Protein AF-A0A968WWP3-F1 (afdb_monomer_lite)

Radius of gyration: 15.09 Å; chains: 1; bounding box: 33×21×34 Å

Secondary structure (DSSP, 8-state):
----------EESTTSSS-EE-HHHHHHHHHHHHHHHHH--TT--------

Structure (mmCIF, N/CA/C/O b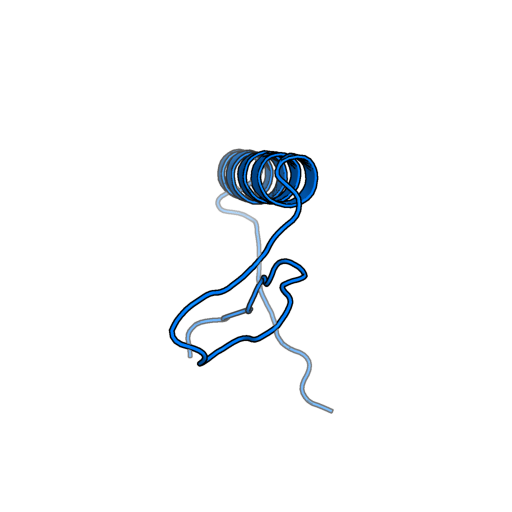ackbone):
data_AF-A0A968WWP3-F1
#
_entry.id   AF-A0A968WWP3-F1
#
loop_
_atom_site.group_PDB
_atom_site.id
_atom_site.type_symbol
_atom_site.label_atom_id
_atom_site.label_alt_id
_atom_site.label_comp_id
_atom_site.label_asym_id
_atom_site.label_entity_id
_atom_site.label_seq_id
_atom_site.pdbx_PDB_ins_code
_atom_site.Cartn_x
_atom_site.Cartn_y
_atom_site.Cartn_z
_atom_site.occupancy
_atom_site.B_iso_or_equiv
_atom_site.auth_seq_id
_atom_site.auth_comp_id
_atom_site.auth_asym_id
_atom_site.auth_atom_id
_atom_site.pdbx_PDB_model_num
ATOM 1 N N . GLY A 1 1 ? 1.245 4.372 23.739 1.00 82.50 1 GLY A N 1
ATOM 2 C CA . GLY A 1 1 ? 1.907 4.130 22.443 1.00 82.50 1 GLY A CA 1
ATOM 3 C C . GLY A 1 1 ? 0.848 4.115 21.368 1.00 82.50 1 GLY A C 1
ATOM 4 O O . GLY A 1 1 ? -0.283 3.779 21.690 1.00 82.50 1 GLY A O 1
ATOM 5 N N . VAL A 1 2 ? 1.184 4.511 20.143 1.00 87.19 2 VAL A N 1
ATOM 6 C CA . VAL A 1 2 ? 0.260 4.427 19.001 1.00 87.19 2 VAL A CA 1
ATOM 7 C C . VAL A 1 2 ? 0.567 3.127 18.254 1.00 87.19 2 VAL A C 1
ATOM 9 O O . VAL A 1 2 ? 1.738 2.913 17.933 1.00 87.19 2 VAL A O 1
ATOM 12 N N . PRO A 1 3 ? -0.417 2.239 18.027 1.00 89.31 3 PRO A N 1
ATOM 13 C CA . PRO A 1 3 ? -0.209 1.063 17.196 1.00 89.31 3 PRO A CA 1
ATOM 14 C C . PRO A 1 3 ? 0.038 1.524 15.757 1.00 89.31 3 PRO A C 1
ATOM 16 O O . PRO A 1 3 ? -0.826 2.138 15.137 1.00 89.31 3 PRO A O 1
ATOM 19 N N . SER A 1 4 ? 1.234 1.244 15.244 1.00 90.12 4 SER A N 1
ATOM 20 C CA . SER A 1 4 ? 1.671 1.692 13.920 1.00 90.12 4 SER A CA 1
ATOM 21 C C . SER A 1 4 ? 2.139 0.505 13.091 1.00 90.12 4 SER A C 1
ATOM 23 O O . SER A 1 4 ? 2.889 -0.340 13.579 1.00 90.12 4 SER A O 1
ATOM 25 N N . ALA A 1 5 ? 1.731 0.463 11.826 1.00 90.69 5 ALA A N 1
ATOM 26 C CA . ALA A 1 5 ? 2.173 -0.522 10.847 1.00 90.69 5 ALA A CA 1
ATOM 27 C C . ALA A 1 5 ? 2.675 0.184 9.581 1.00 90.69 5 ALA A C 1
ATOM 29 O O . ALA A 1 5 ? 2.253 1.300 9.276 1.00 90.69 5 ALA A O 1
ATOM 30 N N . LEU A 1 6 ? 3.584 -0.468 8.855 1.00 93.38 6 LEU A N 1
ATOM 31 C CA . LEU A 1 6 ? 4.106 0.008 7.577 1.00 93.38 6 LEU A CA 1
ATOM 32 C C . LEU A 1 6 ? 3.542 -0.861 6.453 1.00 93.38 6 LEU A C 1
ATOM 34 O O . LEU A 1 6 ? 3.722 -2.076 6.465 1.00 93.38 6 LEU A O 1
ATOM 38 N N . VAL A 1 7 ? 2.912 -0.221 5.472 1.00 93.88 7 VAL A N 1
ATOM 39 C CA . VAL A 1 7 ? 2.519 -0.842 4.205 1.00 93.88 7 VAL A CA 1
ATOM 40 C C . VAL A 1 7 ? 3.441 -0.294 3.123 1.00 93.88 7 VAL A C 1
ATOM 42 O O . VAL A 1 7 ? 3.553 0.921 2.964 1.00 93.88 7 VAL A O 1
ATOM 45 N N . SER A 1 8 ? 4.122 -1.178 2.399 1.00 92.75 8 SER A N 1
ATOM 46 C CA . SER A 1 8 ? 4.986 -0.823 1.274 1.00 92.75 8 SER A CA 1
ATOM 47 C C . SER A 1 8 ? 4.562 -1.573 0.017 1.00 92.75 8 SER A C 1
ATOM 49 O O . SER A 1 8 ? 4.011 -2.671 0.084 1.00 92.75 8 SER A O 1
ATOM 51 N N . LEU A 1 9 ? 4.834 -0.966 -1.136 1.00 94.69 9 LEU A N 1
ATOM 52 C CA . LEU A 1 9 ? 4.663 -1.591 -2.444 1.00 94.69 9 LEU A CA 1
ATOM 53 C C . LEU A 1 9 ? 6.031 -2.004 -3.008 1.00 94.69 9 LEU A C 1
ATOM 55 O O . LEU A 1 9 ? 7.044 -1.395 -2.655 1.00 94.69 9 LEU A O 1
ATOM 59 N N . PRO A 1 10 ? 6.103 -3.031 -3.866 1.00 93.00 10 PRO A N 1
ATOM 60 C CA . PRO A 1 10 ? 7.357 -3.439 -4.481 1.00 93.00 10 PRO A CA 1
ATOM 61 C C . PRO A 1 10 ? 7.850 -2.374 -5.470 1.00 93.00 10 PRO A C 1
ATOM 63 O O . PRO A 1 10 ? 7.147 -1.971 -6.396 1.00 93.00 10 PRO A O 1
ATOM 66 N N . LEU A 1 11 ? 9.104 -1.957 -5.304 1.00 95.75 11 LEU A N 1
ATOM 67 C CA . LEU A 1 11 ? 9.795 -1.071 -6.237 1.00 95.75 11 LEU A CA 1
ATOM 68 C C . LEU A 1 11 ? 11.225 -1.536 -6.502 1.00 95.75 11 LEU A C 1
ATOM 70 O O . LEU A 1 11 ? 11.861 -2.179 -5.665 1.00 95.75 11 LEU A O 1
ATOM 74 N N . ARG A 1 12 ? 11.741 -1.183 -7.682 1.00 96.12 12 ARG A N 1
ATOM 75 C CA . ARG A 1 12 ? 13.146 -1.369 -8.058 1.00 96.12 12 ARG A CA 1
ATOM 76 C C . ARG A 1 12 ? 13.918 -0.062 -7.929 1.00 96.12 12 ARG A C 1
ATOM 78 O O . ARG A 1 12 ? 13.417 0.992 -8.315 1.00 96.12 12 ARG A O 1
ATOM 85 N N . CYS A 1 13 ? 15.161 -0.190 -7.459 1.00 95.62 13 CYS A N 1
ATOM 86 C CA . CYS A 1 13 ? 16.123 0.903 -7.297 1.00 95.62 13 CYS A CA 1
ATOM 87 C C . CYS A 1 13 ? 15.689 1.981 -6.289 1.00 95.62 13 CYS A C 1
ATOM 89 O O . CYS A 1 13 ? 15.984 3.154 -6.498 1.00 95.62 13 CYS A O 1
ATOM 91 N N . MET A 1 14 ? 15.038 1.577 -5.188 1.00 92.50 14 MET A N 1
ATOM 92 C CA . MET A 1 14 ? 14.734 2.469 -4.059 1.00 92.50 14 MET A CA 1
ATOM 93 C C . MET A 1 14 ? 16.003 3.233 -3.638 1.00 92.50 14 MET A C 1
ATOM 95 O O . MET A 1 14 ? 17.049 2.609 -3.443 1.00 92.50 14 MET A O 1
ATOM 99 N N . HIS A 1 15 ? 15.910 4.560 -3.515 1.00 96.25 15 HIS A N 1
ATOM 100 C CA . HIS A 1 15 ? 17.010 5.504 -3.248 1.00 96.25 15 HIS A CA 1
ATOM 101 C C . HIS A 1 15 ? 17.926 5.848 -4.434 1.00 96.25 15 HIS A C 1
ATOM 103 O O . HIS A 1 15 ? 18.996 6.427 -4.239 1.00 96.25 15 HIS A O 1
ATOM 109 N N . SER A 1 16 ? 17.529 5.533 -5.665 1.00 97.44 16 SER A N 1
ATOM 110 C CA . SER A 1 16 ? 18.223 5.995 -6.875 1.00 97.44 16 SER A CA 1
ATOM 111 C C . SER A 1 16 ? 17.515 7.202 -7.497 1.00 97.44 16 SER A C 1
ATOM 113 O O . SER A 1 16 ? 16.352 7.468 -7.222 1.00 97.44 16 SER A O 1
ATOM 115 N N . VAL A 1 17 ? 18.198 7.927 -8.393 1.00 97.69 17 VAL A N 1
ATOM 116 C CA . VAL A 1 17 ? 17.605 9.070 -9.126 1.00 97.69 17 VAL A CA 1
ATOM 117 C C . VAL A 1 17 ? 16.438 8.677 -10.038 1.00 97.69 17 VAL A C 1
ATOM 119 O O . VAL A 1 17 ? 15.645 9.530 -10.430 1.00 97.69 17 VAL A O 1
ATOM 122 N N . VAL A 1 18 ? 16.345 7.394 -10.391 1.00 95.81 18 VAL A N 1
ATOM 123 C CA . VAL A 1 18 ? 15.230 6.812 -11.134 1.00 95.81 18 VAL A CA 1
ATOM 12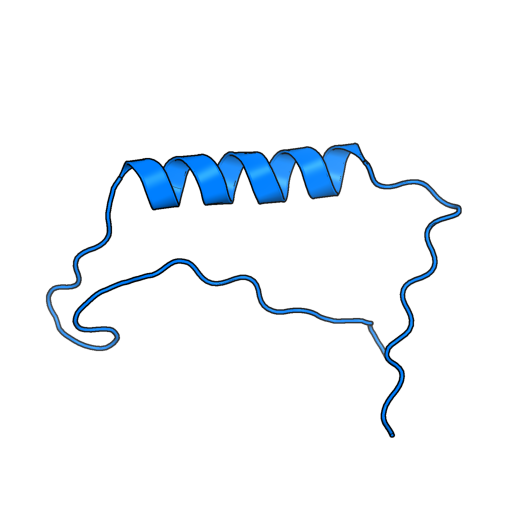4 C C . VAL A 1 18 ? 14.790 5.550 -10.408 1.00 95.81 18 VAL A C 1
ATOM 126 O O . VAL A 1 18 ? 15.589 4.635 -10.206 1.00 95.81 18 VAL A O 1
ATOM 129 N N . GLU A 1 19 ? 13.508 5.499 -10.065 1.00 97.50 19 GLU A N 1
ATOM 130 C CA . GLU A 1 19 ? 12.855 4.344 -9.454 1.00 97.50 19 GLU A CA 1
ATOM 131 C C . GLU A 1 19 ? 11.798 3.785 -10.410 1.00 97.50 19 GLU A C 1
ATOM 133 O O . GLU A 1 19 ? 11.297 4.478 -11.298 1.00 97.50 19 GLU A O 1
ATOM 138 N N . THR A 1 20 ? 11.472 2.501 -10.277 1.00 97.31 20 THR A N 1
ATOM 139 C CA . THR A 1 20 ? 10.461 1.859 -11.127 1.00 97.31 20 THR A CA 1
ATOM 140 C C . THR A 1 20 ? 9.537 0.995 -10.288 1.00 97.31 20 THR A C 1
ATOM 142 O O . THR A 1 20 ? 9.992 0.088 -9.591 1.00 97.31 20 THR A O 1
ATOM 145 N N . ALA A 1 21 ? 8.239 1.241 -10.417 1.00 97.00 21 ALA A N 1
ATOM 146 C CA . ALA A 1 21 ? 7.170 0.461 -9.810 1.00 97.00 21 ALA A CA 1
ATOM 147 C C . ALA A 1 21 ? 6.183 -0.000 -10.889 1.00 97.00 21 ALA A C 1
ATOM 149 O O . ALA A 1 21 ? 6.123 0.569 -11.982 1.00 97.00 21 ALA A O 1
ATOM 150 N N . HIS A 1 22 ? 5.424 -1.049 -10.586 1.00 98.00 22 HIS A N 1
ATOM 151 C CA . HIS A 1 22 ? 4.345 -1.507 -11.449 1.00 98.00 22 HIS A CA 1
ATOM 152 C C . HIS A 1 22 ? 3.078 -0.690 -11.169 1.00 98.00 22 HIS A C 1
ATOM 154 O O . HIS A 1 22 ? 2.696 -0.522 -10.012 1.00 98.00 22 HIS A O 1
ATOM 160 N N . LEU A 1 23 ? 2.419 -0.177 -12.213 1.00 97.50 23 LEU A N 1
ATOM 161 C CA . LEU A 1 23 ? 1.245 0.691 -12.040 1.00 97.50 23 LEU A CA 1
ATOM 162 C C . LEU A 1 23 ? 0.078 -0.030 -11.356 1.00 97.50 23 LEU A C 1
ATOM 164 O O . LEU A 1 23 ? -0.624 0.583 -10.552 1.00 97.50 23 LEU A O 1
ATOM 168 N N . ASP A 1 24 ? -0.094 -1.329 -11.609 1.00 98.00 24 ASP A N 1
ATOM 169 C CA . ASP A 1 24 ? -1.156 -2.086 -10.944 1.00 98.00 24 ASP A CA 1
ATOM 170 C C . ASP A 1 24 ? -0.885 -2.243 -9.443 1.00 98.00 24 ASP A C 1
ATOM 172 O O . ASP A 1 24 ? -1.820 -2.185 -8.654 1.00 98.00 24 ASP A O 1
ATOM 176 N N . ASP A 1 25 ? 0.378 -2.355 -9.015 1.00 97.38 25 ASP A N 1
ATOM 177 C CA . ASP A 1 25 ? 0.709 -2.452 -7.585 1.00 97.38 25 ASP A CA 1
ATOM 178 C C . ASP A 1 25 ? 0.410 -1.135 -6.860 1.00 97.38 25 ASP A C 1
ATOM 180 O O . ASP A 1 25 ? -0.046 -1.138 -5.715 1.00 97.38 25 ASP A O 1
ATOM 184 N N . VAL A 1 26 ? 0.589 0.001 -7.545 1.00 96.69 26 VAL A N 1
ATOM 185 C CA . VAL A 1 26 ? 0.175 1.315 -7.034 1.00 96.69 26 VAL A CA 1
ATOM 186 C C . VAL A 1 26 ? -1.340 1.354 -6.848 1.00 96.69 26 VAL A C 1
ATOM 188 O O . VAL A 1 26 ? -1.812 1.746 -5.781 1.00 96.69 26 VAL A O 1
ATOM 191 N N . LYS A 1 27 ? -2.105 0.906 -7.851 1.00 97.75 27 LYS A N 1
ATOM 192 C CA . LYS A 1 27 ? -3.570 0.876 -7.778 1.00 97.75 27 LYS A CA 1
ATOM 193 C C . LYS A 1 27 ? -4.067 -0.027 -6.648 1.00 97.75 27 LYS A C 1
ATOM 195 O O . LYS A 1 27 ? -4.849 0.428 -5.823 1.00 97.75 27 LYS A O 1
ATOM 200 N N . HIS A 1 28 ? -3.561 -1.255 -6.551 1.00 97.06 28 HIS A N 1
ATOM 201 C CA . HIS A 1 28 ? -3.950 -2.175 -5.481 1.00 97.06 28 HIS A CA 1
ATOM 202 C C . HIS A 1 28 ? -3.574 -1.652 -4.088 1.00 97.06 28 HIS A C 1
ATOM 204 O O . HIS A 1 28 ? -4.311 -1.884 -3.135 1.00 97.06 28 HIS A O 1
ATOM 210 N N . THR A 1 29 ? -2.459 -0.923 -3.954 1.00 97.25 29 THR A N 1
ATOM 211 C CA . THR A 1 29 ? -2.080 -0.291 -2.678 1.00 97.25 29 THR A CA 1
ATOM 212 C C . THR A 1 29 ? -3.062 0.814 -2.289 1.00 97.25 29 THR A C 1
ATOM 214 O O . THR A 1 29 ? -3.412 0.930 -1.117 1.00 97.25 29 THR A O 1
ATOM 217 N N . ILE A 1 30 ? -3.532 1.607 -3.259 1.00 97.00 30 ILE A N 1
ATOM 218 C CA . ILE A 1 30 ? -4.576 2.615 -3.028 1.00 97.00 30 ILE A CA 1
ATOM 219 C C . ILE A 1 30 ? -5.860 1.928 -2.568 1.00 97.00 30 ILE A C 1
ATOM 221 O O . ILE A 1 30 ? -6.363 2.270 -1.502 1.00 97.00 30 ILE A O 1
ATOM 225 N N . ASP A 1 31 ? -6.333 0.927 -3.316 1.00 97.88 31 ASP A N 1
ATOM 226 C CA . ASP A 1 31 ? -7.562 0.196 -2.992 1.00 97.88 31 ASP A CA 1
ATOM 227 C C . ASP A 1 31 ? -7.474 -0.430 -1.586 1.00 97.88 31 ASP A C 1
ATOM 229 O O . ASP A 1 31 ? -8.386 -0.275 -0.779 1.00 97.88 31 ASP A O 1
ATOM 233 N N . LEU A 1 32 ? -6.336 -1.045 -1.239 1.00 97.56 32 LEU A N 1
ATOM 234 C CA . LEU A 1 32 ? -6.085 -1.613 0.089 1.00 97.56 32 LEU A CA 1
ATOM 235 C C . LEU A 1 32 ? -6.193 -0.568 1.207 1.00 97.56 32 LEU A C 1
ATOM 237 O O . LEU A 1 32 ? -6.855 -0.813 2.214 1.00 97.56 32 LEU A O 1
ATOM 241 N N . LEU A 1 33 ? -5.524 0.580 1.060 1.00 97.62 33 LEU A N 1
ATOM 242 C CA . LEU A 1 33 ? -5.537 1.630 2.081 1.00 97.62 33 LEU A CA 1
ATOM 243 C C . LEU A 1 33 ? -6.919 2.282 2.199 1.00 97.62 33 LEU A C 1
ATOM 245 O O . LEU A 1 33 ? -7.354 2.592 3.307 1.00 97.62 33 LEU A O 1
ATOM 249 N N . THR A 1 34 ? -7.616 2.475 1.078 1.00 98.19 34 THR A N 1
ATOM 250 C CA . THR A 1 34 ? -8.972 3.027 1.053 1.00 98.19 34 THR A CA 1
ATOM 251 C C . THR A 1 34 ? -9.958 2.094 1.745 1.00 98.19 34 THR A C 1
ATOM 253 O O . THR A 1 34 ? -10.649 2.531 2.664 1.00 98.19 34 THR A O 1
ATOM 256 N N . GLU A 1 35 ? -9.983 0.815 1.375 1.00 97.94 35 GLU A N 1
ATOM 257 C CA . GLU A 1 35 ? -10.868 -0.171 2.001 1.00 97.94 35 GLU A CA 1
ATOM 258 C C . GLU A 1 35 ? -10.532 -0.377 3.481 1.00 97.94 35 GLU A C 1
ATOM 260 O O . GLU A 1 35 ? -11.440 -0.474 4.304 1.00 97.94 35 GLU A O 1
ATOM 265 N N . PHE A 1 36 ? -9.246 -0.351 3.856 1.00 96.06 36 PHE A N 1
ATOM 266 C CA . PHE A 1 36 ? -8.846 -0.399 5.262 1.00 96.06 36 PHE A CA 1
ATOM 267 C C . PHE A 1 36 ? -9.480 0.745 6.057 1.00 96.06 36 PHE A C 1
ATOM 269 O O . PHE A 1 36 ? -10.144 0.481 7.055 1.00 96.06 36 PHE A O 1
ATOM 276 N N . VAL A 1 37 ? -9.348 1.993 5.594 1.00 96.06 37 VAL A N 1
ATOM 277 C CA . VAL A 1 37 ? -9.923 3.163 6.280 1.00 96.06 37 VAL A CA 1
ATOM 278 C C . VAL A 1 37 ? -11.451 3.096 6.330 1.00 96.06 37 VAL A C 1
ATOM 280 O O . VAL A 1 37 ? -12.031 3.423 7.363 1.00 96.06 37 VAL A O 1
ATOM 283 N N . LEU A 1 38 ? -12.106 2.657 5.251 1.00 97.69 38 LEU A N 1
ATOM 284 C CA . LEU A 1 38 ? -13.564 2.503 5.210 1.00 97.69 38 LEU A CA 1
ATOM 285 C C . LEU A 1 38 ? -14.076 1.381 6.123 1.00 97.69 38 LEU A C 1
ATOM 287 O O . LEU A 1 38 ? -15.206 1.459 6.601 1.00 97.69 38 LEU A O 1
ATOM 291 N N . SER A 1 39 ? -13.260 0.356 6.376 1.00 96.56 39 SER A N 1
ATOM 292 C CA . SER A 1 39 ? -13.614 -0.758 7.258 1.00 96.56 39 SER A CA 1
ATOM 293 C C . SER A 1 39 ? -13.510 -0.433 8.753 1.00 96.56 39 SER A C 1
ATOM 295 O O . SER A 1 39 ? -14.023 -1.205 9.561 1.00 96.56 39 SER A O 1
ATOM 297 N N . LEU A 1 40 ? -12.880 0.693 9.121 1.00 95.75 40 LEU A N 1
ATOM 298 C CA . LEU A 1 40 ? -12.640 1.055 10.517 1.00 95.75 40 LEU A CA 1
ATOM 299 C C . LEU A 1 40 ? -13.931 1.391 11.273 1.00 95.75 40 LEU A C 1
ATOM 301 O O . LEU A 1 40 ? -14.786 2.149 10.812 1.00 95.75 40 LEU A O 1
ATOM 305 N N . SER A 1 41 ? -14.017 0.891 12.500 1.00 95.31 41 SER A N 1
ATOM 306 C CA . SER A 1 41 ? -15.091 1.130 13.452 1.00 95.31 41 SER A CA 1
ATOM 307 C C . SER A 1 41 ? -14.541 1.482 14.837 1.00 95.31 41 SER A C 1
ATOM 309 O O . SER A 1 41 ? -13.414 1.145 15.190 1.00 95.31 41 SER A O 1
ATOM 311 N N . GLU A 1 42 ? -15.361 2.118 15.677 1.00 92.50 42 GLU A N 1
ATOM 312 C CA . GLU A 1 42 ? -14.982 2.469 17.059 1.00 92.50 42 GLU A CA 1
ATOM 313 C C . GLU A 1 42 ? -14.642 1.251 17.938 1.00 92.50 42 GLU A C 1
ATOM 315 O O . GLU A 1 42 ? -14.089 1.408 19.024 1.00 92.50 42 GLU A O 1
ATOM 320 N N . LYS A 1 43 ? -14.995 0.040 17.491 1.00 93.06 43 LYS A N 1
ATOM 321 C CA . LYS A 1 43 ? -14.747 -1.216 18.207 1.00 93.06 43 LYS A CA 1
ATOM 322 C C . LYS A 1 43 ? -13.442 -1.894 17.797 1.00 93.06 43 LYS A C 1
ATOM 324 O O . LYS A 1 43 ? -13.109 -2.926 18.377 1.00 93.06 43 LYS A O 1
ATOM 329 N N . ASP A 1 44 ? -12.732 -1.359 16.807 1.00 91.31 44 ASP A N 1
ATOM 330 C CA . ASP A 1 44 ? -11.490 -1.962 16.348 1.00 91.31 44 ASP A CA 1
ATOM 331 C C . ASP A 1 44 ? -10.367 -1.687 17.347 1.00 91.31 44 ASP A C 1
ATOM 333 O O 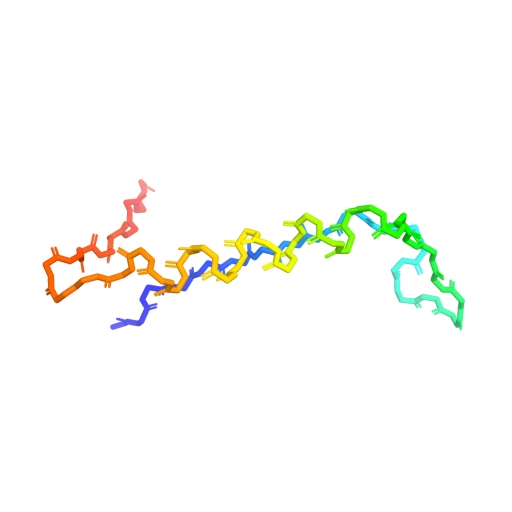. ASP A 1 44 ? -9.978 -0.546 17.601 1.00 91.31 44 ASP A O 1
ATOM 337 N N . GLU A 1 45 ? -9.825 -2.763 17.912 1.00 90.06 45 GLU A N 1
ATOM 338 C CA . GLU A 1 45 ? -8.699 -2.709 18.834 1.00 90.06 45 GLU A CA 1
ATOM 339 C C . GLU A 1 45 ? -7.422 -3.195 18.1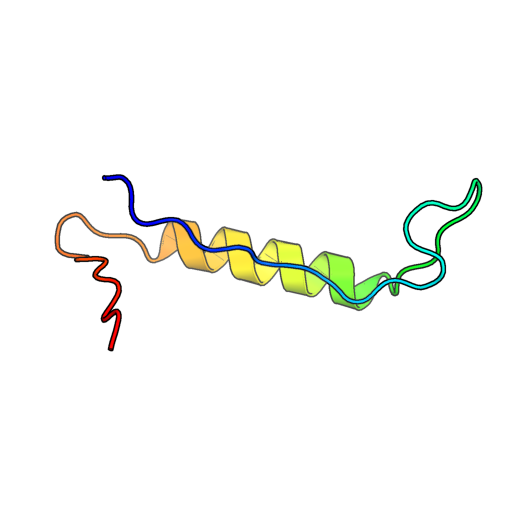45 1.00 90.06 45 GLU A C 1
ATOM 341 O O . GLU A 1 45 ? -7.309 -4.346 17.717 1.00 90.06 45 GLU A O 1
ATOM 346 N N . PHE A 1 46 ? -6.415 -2.324 18.078 1.00 89.75 46 PHE A N 1
ATOM 347 C CA . PHE A 1 46 ? -5.109 -2.650 17.512 1.00 89.75 46 PHE A CA 1
ATOM 348 C C . PHE A 1 46 ? -4.102 -2.914 18.630 1.00 89.75 46 PHE A C 1
ATOM 350 O O . PHE A 1 46 ? -3.715 -2.005 19.367 1.00 89.75 46 PHE A O 1
ATOM 357 N N . SER A 1 47 ? -3.637 -4.157 18.737 1.00 85.12 47 SER A N 1
ATOM 358 C CA . SER A 1 47 ? -2.603 -4.560 19.692 1.00 85.12 47 SER A CA 1
ATOM 359 C C . SER A 1 47 ? -1.430 -5.223 18.974 1.00 85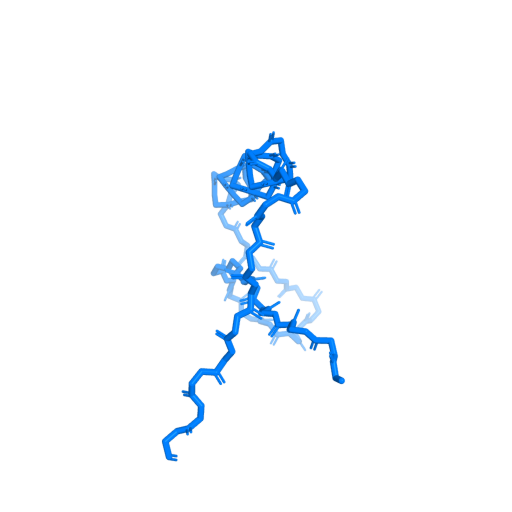.12 47 SER A C 1
ATOM 361 O O . SER A 1 47 ? -1.601 -6.023 18.056 1.00 85.12 47 SER A O 1
ATOM 363 N N . GLN A 1 48 ? -0.210 -4.865 19.377 1.00 75.25 48 GLN A N 1
ATOM 364 C CA . GLN A 1 48 ? 1.005 -5.527 18.912 1.00 75.25 48 GLN A CA 1
ATOM 365 C C . GLN A 1 48 ? 1.470 -6.506 19.985 1.00 75.25 48 GLN A C 1
ATOM 367 O O . GLN A 1 48 ? 1.906 -6.099 21.061 1.00 75.25 48 GLN A O 1
ATOM 372 N N . PHE A 1 49 ? 1.382 -7.802 19.691 1.00 73.94 49 PHE A N 1
ATOM 373 C CA . PHE A 1 49 ? 1.971 -8.834 20.536 1.00 73.94 49 PHE A CA 1
ATOM 374 C C . PHE A 1 49 ? 3.475 -8.889 20.265 1.00 73.94 49 PHE A C 1
ATOM 376 O O . PHE A 1 49 ? 3.929 -9.549 19.331 1.00 73.94 49 PHE A O 1
ATOM 383 N N . ILE A 1 50 ? 4.247 -8.159 21.066 1.00 67.50 50 ILE A N 1
ATOM 384 C CA . ILE A 1 50 ? 5.702 -8.313 21.108 1.00 67.50 50 ILE A CA 1
ATOM 385 C C . ILE A 1 50 ? 5.980 -9.548 21.970 1.00 67.50 50 ILE A C 1
ATOM 387 O O . ILE A 1 50 ? 5.548 -9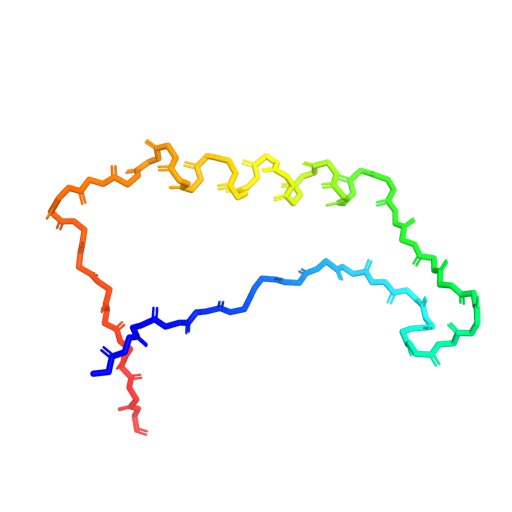.603 23.122 1.00 67.50 50 ILE A O 1
ATOM 391 N N . LYS A 1 51 ? 6.624 -10.557 21.380 1.00 52.56 51 LYS A N 1
ATOM 392 C CA . LYS A 1 51 ? 7.058 -11.774 22.075 1.00 52.56 51 LYS A CA 1
ATOM 393 C C . LYS A 1 51 ? 8.435 -11.579 22.695 1.00 52.56 51 LYS A C 1
ATOM 395 O O . LYS A 1 51 ? 9.253 -10.882 22.055 1.00 52.56 51 LYS A O 1
#

pLDDT: mean 92.56, std 8.53, range [52.56, 98.19]

Sequence (51 aa):
GVPSALVSLPLRCMHSVVETAHLDDVKHTIDLLTEFVLSLSEKDEFSQFIK

Foldseek 3Di:
DDQDDDDDFDKPPPPDPDIDHDPVSVVVVVVVVVVVVVPDDPPDDDDDPDD